Protein AF-A0A965CM74-F1 (afdb_monomer)

Nearest PDB structures (foldseek):
  2pmr-assembly1_A-2  TM=8.571E-01  e=2.937E-01  Methanothermobacter thermautotrophicus str. Delta H
  2oo2-assembly1_A-2  TM=9.440E-01  e=1.309E+00  Archaeoglobus fulgidus DSM 4304

Sequence (79 aa):
MKNLTFAALLVLGLASPALASHCPMDMKKIEAAMKTAMLDDAKKKKVMELYEKGKAEHESGNHKASEADLAEAMKLLGI

pLDDT: mean 85.78, std 18.2, range [44.88, 98.75]

Structure (mmCIF, N/CA/C/O backbone):
data_AF-A0A965CM74-F1
#
_entry.id   AF-A0A965CM74-F1
#
loop_
_atom_site.group_PDB
_atom_site.id
_atom_site.type_symbol
_atom_site.label_atom_id
_atom_site.label_alt_id
_atom_site.label_comp_id
_atom_site.label_asym_id
_atom_site.label_entity_id
_atom_site.label_seq_id
_atom_site.pdbx_PDB_ins_code
_atom_site.Cartn_x
_atom_site.Cartn_y
_atom_site.Cartn_z
_atom_site.occupancy
_atom_site.B_iso_or_equiv
_atom_site.auth_seq_id
_atom_site.auth_comp_id
_atom_site.auth_asym_id
_atom_site.auth_atom_id
_atom_site.pdbx_PDB_model_num
ATOM 1 N N . MET A 1 1 ? -6.477 23.010 -63.780 1.00 44.88 1 MET A N 1
ATOM 2 C CA . MET A 1 1 ? -5.632 23.399 -62.627 1.00 44.88 1 MET A CA 1
ATOM 3 C C . MET A 1 1 ? -6.518 23.315 -61.379 1.00 44.88 1 MET A C 1
ATOM 5 O O . MET A 1 1 ? -7.189 24.274 -61.054 1.00 44.88 1 MET A O 1
ATOM 9 N N . LYS A 1 2 ? -6.908 22.110 -60.951 1.00 46.72 2 LYS A N 1
ATOM 10 C CA . LYS A 1 2 ? -6.237 21.244 -59.960 1.00 46.72 2 LYS A CA 1
ATOM 11 C C . LYS A 1 2 ? -6.167 21.875 -58.553 1.00 46.72 2 LYS A C 1
ATOM 13 O O . LYS A 1 2 ? -5.103 22.177 -58.043 1.00 46.72 2 LYS A O 1
ATOM 18 N N . ASN A 1 3 ? -7.363 22.118 -58.015 1.00 50.84 3 ASN A N 1
ATOM 19 C CA . ASN A 1 3 ? -7.827 21.784 -56.666 1.00 50.84 3 ASN A CA 1
AT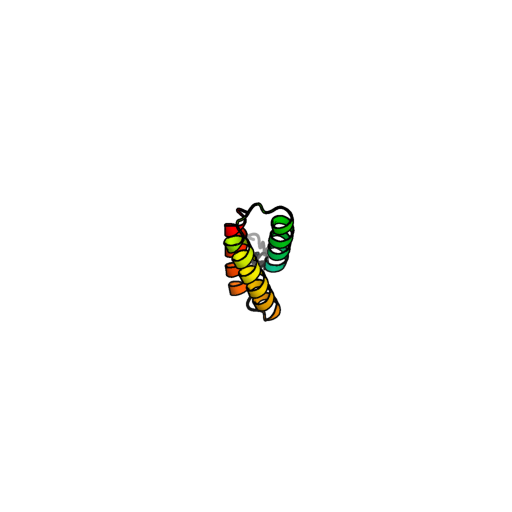OM 20 C C . ASN A 1 3 ? -6.762 21.933 -55.564 1.00 50.84 3 ASN A C 1
ATOM 22 O O . ASN A 1 3 ? -6.109 20.960 -55.195 1.00 50.84 3 ASN A O 1
ATOM 26 N N . LEU A 1 4 ? -6.626 23.140 -55.010 1.00 55.81 4 LEU A N 1
ATOM 27 C CA . LEU A 1 4 ? -5.868 23.376 -53.780 1.00 55.81 4 LEU A CA 1
ATOM 28 C C . LEU A 1 4 ? -6.698 22.891 -52.586 1.00 55.81 4 LEU A C 1
ATOM 30 O O . LEU A 1 4 ? -7.442 23.638 -51.956 1.00 55.81 4 LEU A O 1
ATOM 34 N N . THR A 1 5 ? -6.619 21.590 -52.333 1.00 56.44 5 THR A N 1
ATOM 35 C CA . THR A 1 5 ? -7.124 20.943 -51.126 1.00 56.44 5 THR A CA 1
ATOM 36 C C . THR A 1 5 ? -6.318 21.394 -49.912 1.00 56.44 5 THR A C 1
ATOM 38 O O . THR A 1 5 ? -5.095 21.279 -49.890 1.00 56.44 5 THR A O 1
ATOM 41 N N . PHE A 1 6 ? -7.046 21.890 -48.913 1.00 58.56 6 PHE A N 1
ATOM 42 C CA . PHE A 1 6 ? -6.661 22.124 -47.524 1.00 58.56 6 PHE A CA 1
ATOM 43 C C . PHE A 1 6 ? -5.581 21.157 -47.008 1.00 58.56 6 PHE A C 1
ATOM 45 O O . PHE A 1 6 ? -5.839 19.967 -46.841 1.00 58.56 6 PHE A O 1
ATOM 52 N N . ALA A 1 7 ? -4.398 21.677 -46.679 1.00 57.16 7 ALA A N 1
ATOM 53 C CA . ALA A 1 7 ? -3.391 20.956 -45.905 1.00 57.16 7 ALA A CA 1
ATOM 54 C C . ALA A 1 7 ? -3.503 21.358 -44.427 1.00 57.16 7 ALA A C 1
ATOM 56 O O . ALA A 1 7 ? -2.751 22.189 -43.923 1.00 57.16 7 ALA A O 1
ATOM 57 N N . ALA A 1 8 ? -4.486 20.775 -43.738 1.00 60.53 8 ALA A N 1
ATOM 58 C CA . ALA A 1 8 ? -4.522 20.741 -42.284 1.00 60.53 8 ALA A CA 1
ATOM 59 C C . ALA A 1 8 ? -3.507 19.693 -41.800 1.00 60.53 8 ALA A C 1
ATOM 61 O O . ALA A 1 8 ? -3.803 18.503 -41.772 1.00 60.53 8 ALA A O 1
ATOM 62 N N . LEU A 1 9 ? -2.303 20.126 -41.425 1.00 57.16 9 LEU A N 1
ATOM 63 C CA . LEU A 1 9 ? -1.361 19.302 -40.662 1.00 57.16 9 LEU A CA 1
ATOM 64 C C . LEU A 1 9 ? -1.488 19.658 -39.178 1.00 57.16 9 LEU A C 1
ATOM 66 O O . LEU A 1 9 ? -0.632 20.299 -38.575 1.00 57.16 9 LEU A O 1
ATOM 70 N N . LEU A 1 10 ? -2.614 19.236 -38.598 1.00 57.78 10 LEU A N 1
ATOM 71 C CA . LEU A 1 10 ? -2.743 19.029 -37.160 1.00 57.78 10 LEU A CA 1
ATOM 72 C C . LEU A 1 10 ? -1.832 17.856 -36.787 1.00 57.78 10 LEU A C 1
ATOM 74 O O . LEU A 1 10 ? -2.228 16.696 -36.869 1.00 57.78 10 LEU A O 1
ATOM 78 N N . VAL A 1 11 ? -0.605 18.154 -36.363 1.00 61.47 11 VAL A N 1
ATOM 79 C CA . VAL A 1 11 ? 0.209 17.204 -35.595 1.00 61.47 11 VAL A CA 1
ATOM 80 C C . VAL A 1 11 ? -0.364 17.166 -34.173 1.00 61.47 11 VAL A C 1
ATOM 82 O O . VAL A 1 11 ? 0.185 17.732 -33.236 1.00 61.47 11 VAL A O 1
ATOM 85 N N . LEU A 1 12 ? -1.536 16.546 -34.031 1.00 60.97 12 LEU A N 1
ATOM 86 C CA . LEU A 1 12 ? -2.083 16.084 -32.757 1.00 60.97 12 LEU A CA 1
ATOM 87 C C . LEU A 1 12 ? -2.004 14.557 -32.759 1.00 60.97 12 LEU A C 1
ATOM 89 O O . LEU A 1 12 ? -2.945 13.863 -33.126 1.00 60.97 12 LEU A O 1
ATOM 93 N N . GLY A 1 13 ? -0.852 14.031 -32.375 1.00 58.09 13 GLY A N 1
ATOM 94 C CA . GLY A 1 13 ? -0.647 12.605 -32.149 1.00 58.09 13 GLY A CA 1
ATOM 95 C C . GLY A 1 13 ? 0.765 12.427 -31.610 1.00 58.09 13 GLY A C 1
ATOM 96 O O . GLY A 1 13 ? 1.711 12.812 -32.277 1.00 58.09 13 GLY A O 1
ATOM 97 N N . LEU A 1 14 ? 1.018 11.926 -30.406 1.00 57.28 14 LEU A N 1
ATOM 98 C CA . LEU A 1 14 ? 0.238 11.049 -29.544 1.00 57.28 14 LEU A CA 1
ATOM 99 C C . LEU A 1 14 ? 0.603 11.400 -28.091 1.00 57.28 14 LEU A C 1
ATOM 101 O O . LEU A 1 14 ? 1.610 10.923 -27.576 1.00 57.28 14 LEU A O 1
ATOM 105 N N . ALA A 1 15 ? -0.184 12.229 -27.407 1.00 56.72 15 ALA A N 1
ATOM 106 C CA . ALA A 1 15 ? -0.142 12.226 -25.948 1.00 56.72 15 ALA A CA 1
ATOM 107 C C . ALA A 1 15 ? -1.016 11.056 -25.498 1.00 56.72 15 ALA A C 1
ATOM 109 O O . ALA A 1 15 ? -2.198 11.238 -25.228 1.00 56.72 15 ALA A O 1
ATOM 110 N N . SER A 1 16 ? -0.474 9.837 -25.516 1.00 50.31 16 SER A N 1
ATOM 111 C CA . SER A 1 16 ? -1.133 8.693 -24.887 1.00 50.31 16 SER A CA 1
ATOM 112 C C . SER A 1 16 ? -1.347 9.043 -23.409 1.00 50.31 16 SER A C 1
ATOM 114 O O . SER A 1 16 ? -0.353 9.151 -22.691 1.00 50.31 16 SER A O 1
ATOM 116 N N . PRO A 1 1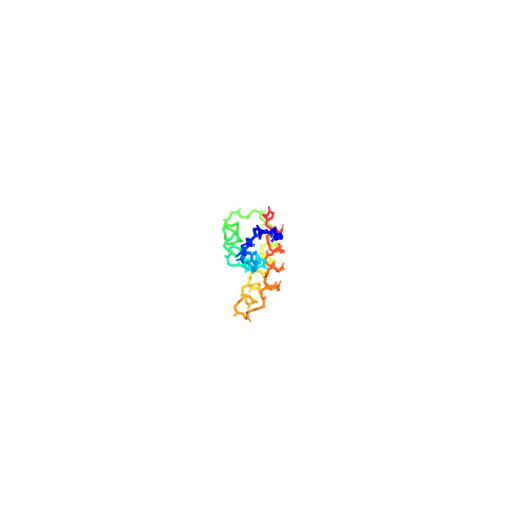7 ? -2.582 9.196 -22.894 1.00 54.66 17 PRO A N 1
ATOM 117 C CA . PRO A 1 17 ? -2.787 9.471 -21.472 1.00 54.66 17 PRO A CA 1
ATOM 118 C C . PRO A 1 17 ? -2.604 8.208 -20.603 1.00 54.66 17 PRO A C 1
ATOM 120 O O . PRO A 1 17 ? -3.039 8.162 -19.460 1.00 54.66 17 PRO A O 1
ATOM 123 N N . ALA A 1 18 ? -1.963 7.161 -21.127 1.00 55.28 18 ALA A N 1
ATOM 124 C CA . ALA A 1 18 ? -1.964 5.814 -20.562 1.00 55.28 18 ALA A CA 1
ATOM 125 C C . ALA A 1 18 ? -0.750 5.496 -19.665 1.00 55.28 18 ALA A C 1
ATOM 127 O O . ALA A 1 18 ? -0.376 4.335 -19.539 1.00 55.28 18 ALA A O 1
ATOM 128 N N . LEU A 1 19 ? -0.128 6.509 -19.054 1.00 50.78 19 LEU A N 1
ATOM 129 C CA . LEU A 1 19 ? 0.937 6.327 -18.054 1.00 50.78 19 LEU A CA 1
ATOM 130 C C . LEU A 1 19 ? 0.817 7.335 -16.897 1.00 50.78 19 LEU A C 1
ATOM 132 O O . LEU A 1 19 ? 1.804 7.869 -16.399 1.00 50.78 19 LEU A O 1
ATOM 136 N N . ALA A 1 20 ? -0.409 7.636 -16.469 1.00 57.81 20 ALA A N 1
ATOM 137 C CA . ALA A 1 20 ? -0.621 8.328 -15.203 1.00 57.81 20 ALA A CA 1
ATOM 138 C C . ALA A 1 20 ? -0.485 7.312 -14.057 1.00 57.81 20 ALA A C 1
ATOM 140 O O . ALA A 1 20 ? -1.491 6.860 -13.515 1.00 57.81 20 ALA A O 1
ATOM 141 N N . SER A 1 21 ? 0.751 6.920 -13.730 1.00 66.19 21 SER A N 1
ATOM 142 C CA . SER A 1 21 ? 1.047 6.021 -12.609 1.00 66.19 21 SER A CA 1
ATOM 143 C C . SER A 1 21 ? 0.379 6.566 -11.341 1.00 66.19 21 SER A C 1
ATOM 145 O O . SER A 1 21 ? 0.718 7.657 -10.871 1.00 66.19 21 SER A O 1
ATOM 147 N N . HIS A 1 22 ? -0.603 5.840 -10.804 1.00 88.31 22 HIS A N 1
ATOM 148 C CA . HIS A 1 22 ? -1.462 6.322 -9.713 1.00 88.31 22 HIS A CA 1
ATOM 149 C C . HIS A 1 22 ? -1.049 5.793 -8.333 1.00 88.31 22 HIS A C 1
ATOM 151 O O . HIS A 1 22 ? -1.690 6.136 -7.338 1.00 88.31 22 HIS A O 1
ATOM 157 N N . CYS A 1 23 ? 0.059 5.043 -8.244 1.00 93.50 23 CYS A N 1
ATOM 158 C CA . CYS A 1 23 ? 0.550 4.451 -6.993 1.00 93.50 23 CYS A CA 1
ATOM 159 C C . CYS A 1 23 ? 0.615 5.467 -5.832 1.00 93.50 23 CYS A C 1
ATOM 161 O O . CYS A 1 23 ? 0.083 5.167 -4.765 1.00 93.50 23 CYS A O 1
ATOM 163 N N . PRO A 1 24 ? 1.169 6.693 -5.997 1.00 95.50 24 PRO A N 1
ATOM 164 C CA . PRO A 1 24 ? 1.199 7.675 -4.908 1.00 95.50 24 PRO A CA 1
ATOM 165 C C . PRO A 1 24 ? -0.182 8.152 -4.453 1.00 95.50 24 PRO A C 1
ATOM 167 O O . PRO A 1 24 ? -0.363 8.498 -3.286 1.00 95.50 24 PRO A O 1
ATOM 170 N N . MET A 1 25 ? -1.160 8.202 -5.359 1.00 96.25 25 MET A N 1
ATOM 171 C CA . MET A 1 25 ? -2.530 8.570 -5.002 1.00 96.25 25 MET A CA 1
ATOM 172 C C . MET A 1 25 ? -3.219 7.440 -4.244 1.00 96.25 25 MET A C 1
ATOM 174 O O . MET A 1 25 ? -3.882 7.705 -3.244 1.00 96.25 25 MET A O 1
ATOM 178 N N . ASP A 1 26 ? -3.037 6.197 -4.675 1.00 97.44 26 ASP A N 1
ATOM 179 C CA . ASP A 1 26 ? -3.662 5.046 -4.023 1.00 97.44 26 ASP A CA 1
ATOM 180 C C . ASP A 1 26 ? -3.047 4.748 -2.659 1.00 97.44 26 ASP A C 1
ATOM 182 O O . ASP A 1 26 ? -3.791 4.525 -1.707 1.00 97.44 26 ASP A O 1
ATOM 186 N N . MET A 1 27 ? -1.724 4.884 -2.512 1.00 98.12 27 MET A N 1
ATOM 187 C CA . MET A 1 27 ? -1.062 4.853 -1.202 1.00 98.12 27 MET A CA 1
ATOM 188 C 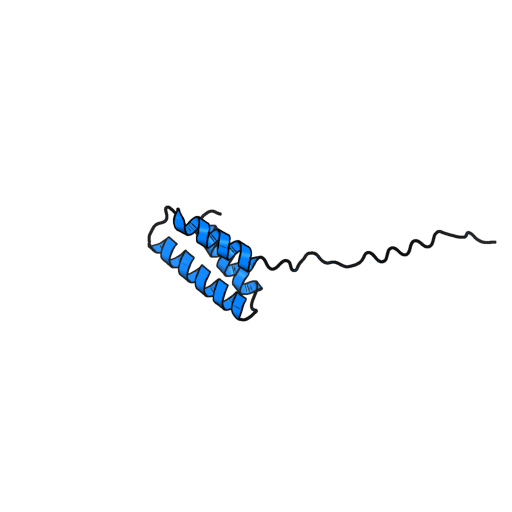C . MET A 1 27 ? -1.710 5.853 -0.231 1.00 98.12 27 MET A C 1
ATOM 190 O O . MET A 1 27 ? -2.114 5.476 0.868 1.00 98.12 27 MET A O 1
ATOM 194 N N . LYS A 1 28 ? -1.924 7.104 -0.660 1.00 97.88 28 LYS A N 1
ATOM 195 C CA . LYS A 1 28 ? -2.600 8.121 0.165 1.00 97.88 28 LYS A CA 1
ATOM 196 C C . LYS A 1 28 ? -4.052 7.764 0.495 1.00 97.88 28 LYS A C 1
ATOM 198 O O . LYS A 1 28 ? -4.502 8.035 1.608 1.00 97.88 28 LYS A O 1
ATOM 203 N N . LYS A 1 29 ? -4.803 7.178 -0.445 1.00 97.69 29 LYS A N 1
ATOM 204 C CA . LYS A 1 29 ? -6.183 6.723 -0.189 1.00 97.69 29 LYS A CA 1
ATOM 205 C C . LYS A 1 29 ? -6.212 5.605 0.851 1.00 97.69 29 LYS A C 1
ATOM 207 O O . LYS A 1 29 ? -7.032 5.664 1.764 1.00 97.69 29 LYS A O 1
ATOM 212 N N . ILE A 1 30 ? -5.305 4.635 0.741 1.00 98.19 30 ILE A N 1
ATOM 213 C CA . ILE A 1 30 ? -5.164 3.527 1.694 1.00 98.19 30 ILE A CA 1
ATOM 214 C C . ILE A 1 30 ? -4.820 4.072 3.083 1.00 98.19 30 ILE A C 1
ATOM 216 O O . ILE A 1 30 ? -5.503 3.739 4.048 1.00 98.19 30 ILE A O 1
ATOM 220 N N . GLU A 1 31 ? -3.835 4.968 3.189 1.00 97.81 31 GLU A N 1
ATOM 221 C CA . GLU A 1 31 ? -3.469 5.626 4.453 1.00 97.81 31 GLU A CA 1
ATOM 222 C C . GLU A 1 31 ? -4.651 6.364 5.086 1.00 97.81 31 GLU A C 1
ATOM 224 O O . GLU A 1 31 ? -4.852 6.304 6.300 1.00 97.81 31 GLU A O 1
ATOM 229 N N . ALA A 1 32 ? -5.436 7.082 4.279 1.00 97.81 32 ALA A N 1
ATOM 230 C CA . ALA A 1 32 ? -6.607 7.802 4.759 1.00 97.81 32 ALA A CA 1
ATOM 231 C C . ALA A 1 32 ? -7.696 6.840 5.255 1.00 97.81 32 ALA A C 1
ATOM 233 O O . ALA A 1 32 ? -8.214 7.030 6.355 1.00 97.81 32 ALA A O 1
ATOM 234 N N . ALA A 1 33 ? -8.006 5.795 4.485 1.00 97.19 33 ALA A N 1
ATOM 235 C CA . ALA A 1 33 ? -9.017 4.807 4.844 1.00 97.19 33 ALA A CA 1
ATOM 236 C C . ALA A 1 33 ? -8.616 3.992 6.080 1.00 97.19 33 ALA A C 1
ATOM 238 O O . ALA A 1 33 ? -9.446 3.758 6.954 1.00 97.19 33 ALA A O 1
ATOM 239 N N . MET A 1 34 ? -7.338 3.635 6.228 1.00 96.62 34 MET A N 1
ATOM 240 C CA . MET A 1 34 ? -6.838 2.885 7.387 1.00 96.62 34 MET A CA 1
ATOM 241 C C . MET A 1 34 ? -7.029 3.617 8.723 1.00 96.62 34 MET A C 1
ATOM 243 O O . MET A 1 34 ? -7.125 2.960 9.759 1.00 96.62 34 MET A O 1
ATOM 247 N N . LYS A 1 35 ? -7.148 4.953 8.726 1.00 95.94 35 LYS A N 1
ATOM 248 C CA . LYS A 1 35 ? -7.422 5.737 9.947 1.00 95.94 35 LYS A CA 1
ATOM 249 C C . LYS A 1 35 ? -8.823 5.502 10.509 1.00 95.94 35 LYS A C 1
ATOM 251 O O . LYS A 1 35 ? -9.032 5.699 11.702 1.00 95.94 35 LYS A O 1
ATOM 256 N N . THR A 1 36 ? -9.777 5.118 9.665 1.00 94.19 36 THR A N 1
ATOM 257 C CA . THR A 1 36 ? -11.190 4.947 10.037 1.00 94.19 36 THR A CA 1
ATOM 258 C C . THR A 1 36 ? -11.727 3.548 9.727 1.00 94.19 36 THR A C 1
ATOM 260 O O . THR A 1 36 ? -12.875 3.249 10.053 1.00 94.19 36 THR A O 1
ATOM 263 N N . ALA A 1 37 ? -10.911 2.675 9.128 1.00 92.06 37 ALA A N 1
ATOM 264 C CA . ALA A 1 37 ? -11.305 1.348 8.677 1.00 92.06 37 ALA A CA 1
ATOM 265 C C . ALA A 1 37 ? -11.808 0.458 9.825 1.00 92.06 37 ALA A C 1
ATOM 267 O O . ALA A 1 37 ? -11.067 0.082 10.742 1.00 92.06 37 ALA A O 1
ATOM 268 N N . MET A 1 38 ? -13.066 0.034 9.715 1.00 91.56 38 MET A N 1
ATOM 269 C CA . MET A 1 38 ? -13.682 -0.966 10.588 1.00 91.56 38 MET A CA 1
ATOM 270 C C . MET A 1 38 ? -13.473 -2.373 10.010 1.00 91.56 38 MET A C 1
ATOM 272 O O . MET A 1 38 ? -14.404 -3.025 9.547 1.00 91.56 38 MET A O 1
ATOM 276 N N . LEU A 1 39 ? -12.217 -2.819 10.001 1.00 92.44 39 LEU A N 1
ATOM 277 C CA . LEU A 1 39 ? -11.804 -4.153 9.560 1.00 92.44 39 LEU A CA 1
ATOM 278 C C . LEU A 1 39 ? -11.375 -5.016 10.752 1.00 92.44 39 LEU A C 1
ATOM 280 O O . LEU A 1 39 ? -10.892 -4.492 11.759 1.00 92.44 39 LEU A O 1
ATOM 284 N N . ASP A 1 40 ? -11.511 -6.336 10.613 1.00 94.69 40 ASP A N 1
ATOM 285 C CA . ASP A 1 40 ? -10.873 -7.290 11.523 1.00 94.69 40 ASP A CA 1
ATOM 286 C C . ASP A 1 40 ? -9.336 -7.232 11.406 1.00 94.69 40 ASP A C 1
ATOM 288 O O . ASP A 1 40 ? -8.777 -6.730 10.424 1.00 94.69 40 ASP A O 1
ATOM 292 N N . ASP A 1 41 ? -8.642 -7.734 12.428 1.00 93.81 41 ASP A N 1
ATOM 293 C CA . ASP A 1 41 ? -7.182 -7.623 12.524 1.00 93.81 41 ASP A CA 1
ATOM 294 C C . ASP A 1 41 ? -6.455 -8.347 11.384 1.00 93.81 41 ASP A C 1
ATOM 296 O O . ASP A 1 41 ? -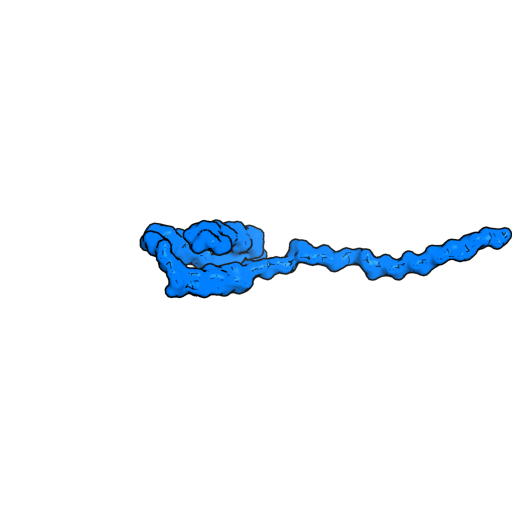5.412 -7.885 10.914 1.00 93.81 41 ASP A O 1
ATOM 300 N N . ALA A 1 42 ? -7.026 -9.448 10.884 1.00 96.00 42 ALA A N 1
ATOM 301 C CA . ALA A 1 42 ? -6.460 -10.198 9.769 1.00 96.00 42 ALA A CA 1
ATOM 302 C C . ALA A 1 42 ? -6.482 -9.371 8.474 1.00 96.00 42 ALA A C 1
ATOM 304 O O . ALA A 1 42 ? -5.469 -9.287 7.773 1.00 96.00 42 ALA A O 1
ATOM 305 N N . LYS A 1 43 ? -7.601 -8.701 8.179 1.00 96.31 43 LYS A N 1
ATOM 306 C CA . LYS A 1 43 ? -7.716 -7.802 7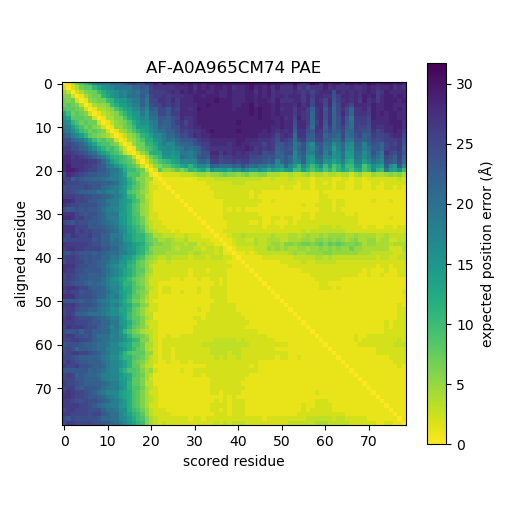.024 1.00 96.31 43 LYS A CA 1
ATOM 307 C C . LYS A 1 43 ? -6.826 -6.575 7.170 1.00 96.31 43 LYS A C 1
ATOM 309 O O . LYS A 1 43 ? -6.151 -6.231 6.206 1.00 96.31 43 LYS A O 1
ATOM 314 N N . LYS A 1 44 ? -6.748 -5.958 8.356 1.00 96.75 44 LYS A N 1
ATOM 315 C CA . LYS A 1 44 ? -5.829 -4.825 8.597 1.00 96.75 44 LYS A CA 1
ATOM 316 C C . LYS A 1 44 ? -4.379 -5.209 8.325 1.00 96.75 44 LYS A C 1
ATOM 318 O O . LYS A 1 44 ? -3.679 -4.483 7.624 1.00 96.75 44 LYS A O 1
ATOM 323 N N . LYS A 1 45 ? -3.946 -6.369 8.827 1.00 97.88 45 LYS A N 1
ATOM 324 C CA . LYS A 1 45 ? -2.600 -6.896 8.576 1.00 97.88 45 LYS A CA 1
ATOM 325 C C . LYS A 1 45 ? -2.350 -7.085 7.082 1.00 97.88 45 LYS A C 1
ATOM 327 O O . LYS A 1 45 ? -1.334 -6.619 6.580 1.00 97.88 45 LYS A O 1
ATOM 332 N N . LYS A 1 46 ? -3.298 -7.693 6.363 1.00 98.38 46 LYS A N 1
ATOM 333 C CA . LYS A 1 46 ? -3.171 -7.917 4.918 1.00 98.38 46 LYS A CA 1
ATOM 334 C C . LYS A 1 46 ? -3.129 -6.611 4.116 1.00 98.38 46 LYS A C 1
ATOM 336 O O . LYS A 1 46 ? -2.320 -6.505 3.202 1.00 98.38 46 LYS A O 1
ATOM 341 N N . VAL A 1 47 ? -3.947 -5.616 4.473 1.00 98.44 47 VAL A N 1
ATOM 342 C CA . VAL A 1 47 ? -3.916 -4.277 3.855 1.00 98.44 47 VAL A CA 1
ATOM 343 C C . VAL A 1 47 ? -2.543 -3.632 4.030 1.00 98.44 47 VAL A C 1
ATOM 345 O O . VAL A 1 47 ? -1.987 -3.133 3.058 1.00 98.44 47 VAL A O 1
ATOM 348 N N . MET A 1 48 ? -1.969 -3.683 5.236 1.00 98.25 48 MET A N 1
ATOM 349 C CA . MET A 1 48 ? -0.643 -3.111 5.490 1.00 98.25 48 MET A CA 1
ATOM 350 C C . MET A 1 48 ? 0.473 -3.866 4.763 1.00 98.25 48 MET A C 1
ATOM 352 O O . MET A 1 48 ? 1.365 -3.233 4.212 1.00 98.25 48 MET A O 1
ATOM 356 N N . GLU A 1 49 ? 0.416 -5.199 4.703 1.00 98.69 49 GLU A N 1
ATOM 357 C CA . GLU A 1 49 ? 1.382 -5.998 3.932 1.00 98.69 49 GLU A CA 1
ATOM 358 C C . GLU A 1 49 ? 1.376 -5.622 2.444 1.00 98.69 49 GLU A C 1
ATOM 360 O O . GLU A 1 49 ? 2.438 -5.436 1.852 1.00 98.69 49 GLU A O 1
ATOM 365 N N . LEU A 1 50 ? 0.187 -5.483 1.852 1.00 98.75 50 LEU A N 1
ATOM 366 C CA . LEU A 1 50 ? 0.024 -5.066 0.458 1.00 98.75 50 LEU A CA 1
ATOM 367 C C . LEU A 1 50 ? 0.461 -3.610 0.240 1.00 98.75 50 LEU A C 1
ATOM 369 O O . LEU A 1 50 ? 1.102 -3.315 -0.763 1.00 98.75 50 LEU A O 1
ATOM 373 N N . TYR A 1 51 ? 0.165 -2.709 1.181 1.00 98.56 51 TYR A N 1
ATOM 374 C CA . TYR A 1 51 ? 0.608 -1.314 1.121 1.00 98.56 51 TYR A CA 1
ATOM 375 C C . TYR A 1 51 ? 2.140 -1.204 1.127 1.00 98.56 51 TYR A C 1
ATOM 377 O O . TYR A 1 51 ? 2.707 -0.549 0.254 1.00 98.56 51 TYR A O 1
ATOM 385 N N . GLU A 1 52 ? 2.822 -1.873 2.062 1.00 98.69 52 GLU A N 1
ATOM 386 C CA . GLU A 1 52 ? 4.288 -1.831 2.154 1.00 98.69 52 GLU A CA 1
ATOM 387 C C . GLU A 1 52 ? 4.950 -2.485 0.934 1.00 98.69 52 GLU A C 1
ATOM 389 O O . GLU A 1 52 ? 5.921 -1.952 0.392 1.00 98.69 52 GLU A O 1
ATOM 394 N N . LYS A 1 53 ? 4.397 -3.605 0.445 1.00 98.56 53 LYS A N 1
ATOM 395 C CA . LYS A 1 53 ? 4.885 -4.257 -0.777 1.00 98.56 53 LYS A CA 1
ATOM 396 C C . LYS A 1 53 ? 4.692 -3.360 -2.000 1.00 98.56 53 LYS A C 1
ATOM 398 O O . LYS A 1 53 ? 5.656 -3.119 -2.726 1.00 98.56 53 LYS A O 1
ATOM 403 N N . GLY A 1 54 ? 3.506 -2.777 -2.159 1.00 97.94 54 GLY A N 1
ATOM 404 C CA . GLY A 1 54 ? 3.212 -1.843 -3.239 1.00 97.94 54 GLY A CA 1
ATOM 405 C C . GLY A 1 54 ? 4.093 -0.592 -3.196 1.00 97.94 54 GLY A C 1
ATOM 406 O O . GLY A 1 54 ? 4.548 -0.119 -4.240 1.00 97.94 54 GLY A O 1
ATOM 407 N N . LYS A 1 55 ? 4.412 -0.074 -2.006 1.00 98.12 55 LYS A N 1
ATOM 408 C CA . LYS A 1 55 ? 5.356 1.037 -1.832 1.00 98.12 55 LYS A CA 1
ATOM 409 C C . LYS A 1 55 ? 6.779 0.655 -2.253 1.00 98.12 55 LYS A C 1
ATOM 411 O O . LYS A 1 55 ? 7.386 1.387 -3.031 1.00 98.12 55 LYS A O 1
ATOM 416 N N . ALA A 1 56 ? 7.285 -0.501 -1.823 1.00 98.38 56 ALA A N 1
ATOM 417 C CA . ALA A 1 56 ? 8.610 -0.987 -2.223 1.00 98.38 56 ALA A CA 1
ATOM 418 C C . ALA A 1 56 ? 8.705 -1.246 -3.742 1.00 98.38 56 ALA A C 1
ATOM 420 O O . ALA A 1 56 ? 9.716 -0.951 -4.387 1.00 98.38 56 ALA A O 1
ATOM 421 N N . GLU A 1 57 ? 7.635 -1.758 -4.349 1.00 98.12 57 GLU A N 1
ATOM 422 C CA . GLU A 1 57 ? 7.531 -1.935 -5.800 1.00 98.12 57 GLU A CA 1
ATOM 423 C C . GLU A 1 57 ? 7.526 -0.587 -6.535 1.00 98.12 57 GLU A C 1
ATOM 425 O O . GLU A 1 57 ? 8.190 -0.447 -7.561 1.00 98.12 57 GLU A O 1
ATOM 430 N N . HIS A 1 58 ? 6.858 0.435 -5.994 1.00 95.75 58 HIS A N 1
ATOM 431 C CA . HIS A 1 58 ? 6.923 1.793 -6.536 1.00 95.75 58 HIS A CA 1
ATOM 432 C C . HIS A 1 58 ? 8.342 2.373 -6.454 1.00 95.75 58 HIS A C 1
ATOM 434 O O . HIS A 1 58 ? 8.851 2.869 -7.459 1.00 95.75 58 HIS A O 1
ATOM 440 N N . GLU A 1 59 ? 8.988 2.279 -5.289 1.00 94.94 59 GLU A N 1
ATOM 441 C CA . GLU A 1 59 ? 10.347 2.789 -5.051 1.00 94.94 59 GLU A CA 1
ATOM 442 C C . GLU A 1 59 ? 11.399 2.095 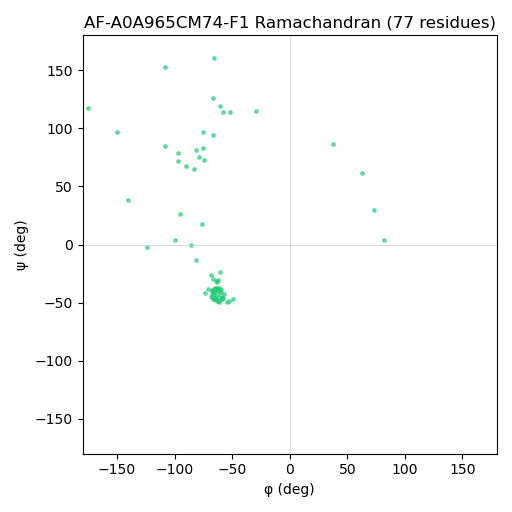-5.934 1.00 94.94 59 GLU A C 1
ATOM 444 O O . GLU A 1 59 ? 12.373 2.721 -6.346 1.00 94.94 59 GLU A O 1
ATOM 449 N N . SER A 1 60 ? 11.179 0.824 -6.287 1.00 96.75 60 SER A N 1
ATOM 450 C CA . SER A 1 60 ? 12.034 0.060 -7.209 1.00 96.75 60 SER A CA 1
ATOM 451 C C . SER A 1 60 ? 11.690 0.237 -8.697 1.00 96.75 60 SER A C 1
ATOM 453 O O . SER A 1 60 ? 12.356 -0.346 -9.553 1.00 96.75 60 SER A O 1
ATOM 455 N N . GLY A 1 61 ? 10.669 1.036 -9.030 1.00 93.50 61 GLY A N 1
ATOM 456 C CA . GLY A 1 61 ? 10.230 1.296 -10.407 1.00 93.50 61 GLY A CA 1
ATOM 457 C C . GLY A 1 61 ? 9.316 0.222 -11.010 1.00 93.50 61 GLY A C 1
ATOM 458 O O . GLY A 1 61 ? 8.921 0.326 -12.173 1.00 93.50 61 GLY A O 1
ATOM 459 N N . ASN A 1 62 ? 8.923 -0.796 -10.242 1.00 95.81 62 ASN A N 1
ATOM 460 C CA . ASN A 1 62 ? 7.976 -1.828 -10.664 1.00 95.81 62 ASN A CA 1
ATOM 461 C C . ASN A 1 62 ? 6.518 -1.361 -10.488 1.00 95.81 62 ASN A C 1
ATOM 463 O O . ASN A 1 62 ? 5.747 -1.899 -9.692 1.00 95.81 62 ASN A O 1
ATOM 467 N N . HIS A 1 63 ? 6.126 -0.337 -11.248 1.00 94.62 63 HIS A N 1
ATOM 468 C CA . HIS A 1 63 ? 4.822 0.318 -11.100 1.00 94.62 63 HIS A CA 1
ATOM 469 C C . HIS A 1 63 ? 3.627 -0.614 -11.313 1.00 94.62 63 HIS A C 1
ATOM 471 O O . HIS A 1 63 ? 2.659 -0.532 -10.569 1.00 94.62 63 HIS A O 1
ATOM 477 N N . LYS A 1 64 ? 3.704 -1.547 -12.267 1.00 94.81 64 LYS A N 1
ATOM 478 C CA . LYS A 1 64 ? 2.599 -2.477 -12.534 1.00 94.81 64 LYS A CA 1
ATOM 479 C C . LYS A 1 64 ? 2.326 -3.412 -11.352 1.00 94.81 64 LYS A C 1
ATOM 481 O O . LYS A 1 64 ? 1.169 -3.719 -11.080 1.00 94.81 64 LYS A O 1
ATOM 486 N N . ALA A 1 65 ? 3.377 -3.885 -10.680 1.00 96.38 65 ALA A N 1
ATOM 487 C CA . ALA A 1 65 ? 3.212 -4.699 -9.481 1.00 96.38 65 ALA A CA 1
ATOM 488 C C . ALA A 1 65 ? 2.642 -3.850 -8.336 1.00 96.38 65 ALA A C 1
ATOM 490 O O . ALA A 1 65 ? 1.632 -4.234 -7.751 1.00 96.38 65 ALA A O 1
ATOM 491 N N . SER A 1 66 ? 3.187 -2.640 -8.157 1.00 97.69 66 SER A N 1
ATOM 492 C CA . SER A 1 66 ? 2.708 -1.683 -7.158 1.00 97.69 66 SER A CA 1
ATOM 493 C C . SER A 1 66 ? 1.211 -1.407 -7.297 1.00 97.69 66 SER A C 1
ATOM 495 O O . SER A 1 66 ? 0.465 -1.511 -6.330 1.00 97.69 66 SER A O 1
ATOM 497 N N . GLU A 1 67 ? 0.744 -1.109 -8.510 1.00 96.38 67 GLU A N 1
ATOM 498 C CA . GLU A 1 67 ? -0.674 -0.862 -8.788 1.00 96.38 67 GLU A CA 1
ATOM 499 C C . GLU A 1 67 ? -1.550 -2.081 -8.483 1.00 96.38 67 GLU A C 1
ATOM 501 O O . GLU A 1 67 ? -2.640 -1.920 -7.940 1.00 96.38 67 GLU A O 1
ATOM 506 N N . ALA A 1 68 ? -1.083 -3.295 -8.789 1.00 97.50 68 ALA A N 1
ATOM 507 C CA . ALA A 1 68 ? -1.835 -4.516 -8.513 1.00 97.50 68 ALA A CA 1
ATOM 508 C C . ALA A 1 68 ? -2.003 -4.760 -7.004 1.00 97.50 68 ALA A C 1
ATOM 510 O O . ALA A 1 68 ? -3.118 -5.011 -6.540 1.00 97.50 68 ALA A O 1
ATOM 511 N N . ASP A 1 69 ? -0.921 -4.633 -6.239 1.00 98.69 69 ASP A N 1
ATOM 512 C CA . ASP A 1 69 ? -0.937 -4.820 -4.788 1.00 98.69 69 ASP A CA 1
ATOM 513 C C . ASP A 1 69 ? -1.749 -3.729 -4.076 1.00 98.69 69 ASP A C 1
ATOM 515 O O . ASP A 1 69 ? -2.571 -4.024 -3.201 1.00 98.69 69 ASP A O 1
ATOM 519 N N . LEU A 1 70 ? -1.574 -2.464 -4.475 1.00 98.44 70 LEU A N 1
ATOM 520 C CA . LEU A 1 70 ? -2.335 -1.342 -3.920 1.00 98.44 70 LEU A CA 1
ATOM 521 C C . LEU A 1 70 ? -3.830 -1.464 -4.256 1.00 98.44 70 LEU A C 1
ATOM 523 O O . LEU A 1 70 ? -4.668 -1.192 -3.396 1.00 98.44 70 LEU A O 1
ATOM 527 N N . ALA A 1 71 ? -4.187 -1.946 -5.450 1.00 98.00 71 ALA A N 1
ATOM 528 C CA . ALA A 1 71 ? -5.580 -2.218 -5.803 1.00 98.00 71 ALA A CA 1
ATOM 529 C C . ALA A 1 71 ? -6.193 -3.338 -4.941 1.00 98.00 71 ALA A C 1
ATOM 531 O O . ALA A 1 71 ? -7.352 -3.239 -4.529 1.00 98.00 71 ALA A O 1
ATOM 532 N N . GLU A 1 72 ? -5.434 -4.389 -4.615 1.00 98.44 72 GLU A N 1
ATOM 533 C CA . GLU A 1 72 ? -5.898 -5.433 -3.693 1.00 98.44 72 GLU A CA 1
ATO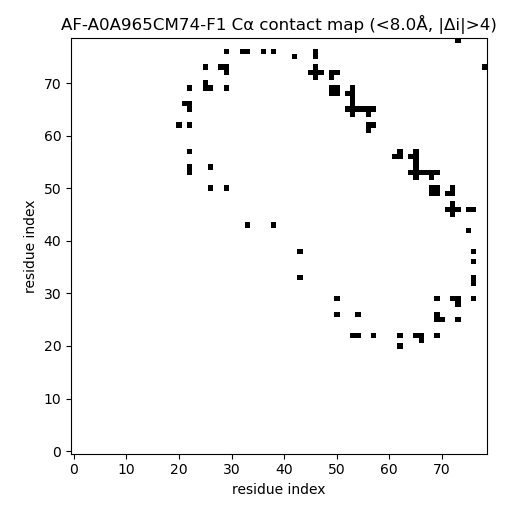M 534 C C . GLU A 1 72 ? -6.101 -4.877 -2.272 1.00 98.44 72 GLU A C 1
ATOM 536 O O . GLU A 1 72 ? -7.113 -5.179 -1.630 1.00 98.44 72 GLU A O 1
ATOM 541 N N . ALA A 1 73 ? -5.203 -4.004 -1.801 1.00 98.50 73 ALA A N 1
ATOM 542 C CA . ALA A 1 73 ? -5.345 -3.329 -0.510 1.00 98.50 73 ALA A CA 1
ATOM 543 C C . ALA A 1 73 ? -6.612 -2.458 -0.460 1.00 98.50 73 ALA A C 1
ATOM 545 O O . ALA A 1 73 ? -7.384 -2.532 0.499 1.00 98.50 73 ALA A O 1
ATOM 546 N N . MET A 1 74 ? -6.868 -1.682 -1.516 1.00 97.88 74 MET A N 1
ATOM 547 C CA . MET A 1 74 ? -8.078 -0.864 -1.656 1.00 97.88 74 MET A CA 1
ATOM 548 C C . MET A 1 74 ? -9.351 -1.716 -1.662 1.00 97.88 74 MET A C 1
ATOM 550 O O . MET A 1 74 ? -10.303 -1.407 -0.945 1.00 97.88 74 MET A O 1
ATOM 554 N N . LYS A 1 75 ? -9.342 -2.861 -2.355 1.00 97.94 75 LYS A N 1
ATOM 555 C CA . LYS A 1 75 ? -10.467 -3.806 -2.355 1.00 97.94 75 LYS A CA 1
ATOM 556 C C . LYS A 1 75 ? -10.789 -4.336 -0.956 1.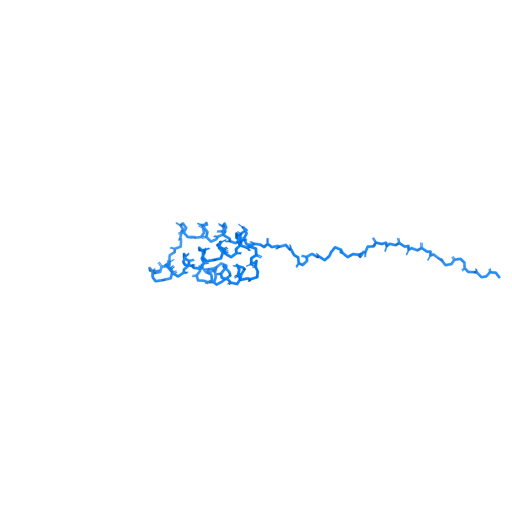00 97.94 75 LYS A C 1
ATOM 558 O O . LYS A 1 75 ? -11.962 -4.464 -0.612 1.00 97.94 75 LYS A O 1
ATOM 563 N N . LEU A 1 76 ? -9.775 -4.642 -0.144 1.00 97.56 76 LEU A N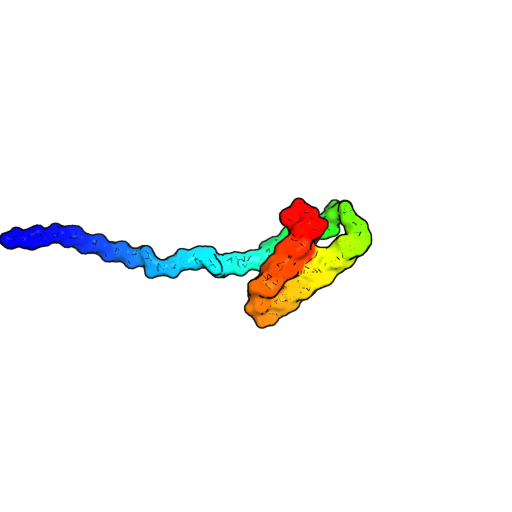 1
ATOM 564 C CA . LEU A 1 76 ? -9.969 -5.071 1.249 1.00 97.56 76 LEU A CA 1
ATOM 565 C C . LEU A 1 76 ? -10.536 -3.953 2.134 1.00 97.56 76 LEU A C 1
ATOM 567 O O . LEU A 1 76 ? -11.258 -4.242 3.087 1.00 97.56 76 LEU A O 1
ATOM 571 N N . LEU A 1 77 ? -10.226 -2.698 1.805 1.00 96.88 77 LEU A N 1
ATOM 572 C CA . LEU A 1 77 ? -10.776 -1.500 2.442 1.00 96.88 77 LEU A CA 1
ATOM 573 C C . LEU A 1 77 ? -12.166 -1.107 1.918 1.00 96.88 77 LEU A C 1
ATOM 575 O O . LEU A 1 77 ? -12.838 -0.299 2.556 1.00 96.88 77 LEU A O 1
ATOM 579 N N . GLY A 1 78 ? -12.606 -1.682 0.796 1.00 95.69 78 GLY A N 1
ATOM 580 C CA . GLY A 1 78 ? -13.884 -1.366 0.160 1.00 95.69 78 GLY A CA 1
ATOM 581 C C . GLY A 1 78 ? -13.913 -0.001 -0.534 1.00 95.69 78 GLY A C 1
ATOM 582 O O . GLY A 1 78 ? -14.977 0.616 -0.584 1.00 95.69 78 GLY A O 1
ATOM 583 N N . ILE A 1 79 ? -12.765 0.472 -1.032 1.00 94.19 79 ILE A N 1
ATOM 584 C CA . ILE A 1 79 ? -12.601 1.760 -1.732 1.00 94.19 79 ILE A CA 1
ATOM 585 C C . ILE A 1 79 ? -12.106 1.596 -3.168 1.00 94.19 79 ILE A C 1
ATOM 587 O O . ILE A 1 79 ? -11.590 0.506 -3.501 1.00 94.19 79 ILE A O 1
#

Solvent-accessible surface area (backbone atoms only — not comparable to full-atom values): 4858 Å² total; per-residue (Å²): 137,83,78,89,71,85,83,81,80,76,88,80,79,78,86,72,82,86,74,74,80,52,51,74,59,50,54,51,50,48,59,58,46,64,76,72,58,92,62,58,71,69,56,50,52,50,30,50,52,25,43,55,50,16,48,53,26,43,79,71,66,40,48,72,58,10,45,54,32,38,50,53,25,27,55,76,73,73,99

Mean predicted aligned error: 9.94 Å

Secondary structure (DSSP, 8-state):
-----------------TT---HHHHHHHHHHHHTT----HHHHHHHHHHHHHHHHHHHTT-HHHHHHHHHHHHHHHT-

Foldseek 3Di:
DDDPDDDPPPPPDDPPVPPPLCLVVLLVVLVVLLVPAPDDPVLNVQLVVLSVVLVVCVVVVVSVSSVVSSVVSCVSSVD

Radius of gyration: 21.4 Å; Cα contacts (8 Å, |Δi|>4): 59; chains: 1; bounding box: 26×34×75 Å